Protein AF-A0A7M1XN23-F1 (afdb_monomer_lite)

pLDDT: mean 82.29, std 5.09, range [55.47, 88.25]

Radius of gyration: 11.46 Å; chains: 1; bounding box: 29×29×25 Å

Organism: NCBI:txid744512

Secondary structure (DSSP, 8-state):
-HHHHHHHTS-HHHHHHHHHH-HHHHHHHHHHHHHHTT-HHHHHHHHHHHHHHHHHHHHHHHHHHHHHSS---GGGT--

Structure (mmCIF, N/CA/C/O backbone):
data_AF-A0A7M1XN23-F1
#
_entry.id   AF-A0A7M1XN23-F1
#
loop_
_atom_site.group_PDB
_atom_site.id
_atom_site.type_symbol
_atom_site.label_atom_id
_atom_site.label_alt_id
_atom_site.label_comp_id
_atom_site.label_asym_id
_atom_site.label_entity_id
_atom_site.label_seq_id
_atom_site.pdbx_PDB_ins_code
_atom_site.Cartn_x
_atom_site.Cartn_y
_atom_site.Cartn_z
_atom_site.occupancy
_atom_site.B_iso_or_equiv
_atom_site.auth_seq_id
_atom_site.auth_comp_id
_atom_site.auth_asym_id
_atom_site.auth_atom_id
_atom_site.pdbx_PDB_model_num
ATOM 1 N N . MET A 1 1 ? -14.045 1.064 -8.268 1.00 63.62 1 MET A N 1
ATOM 2 C CA . MET A 1 1 ? -14.580 1.608 -6.998 1.00 63.62 1 MET A CA 1
ATOM 3 C C . MET A 1 1 ? -15.085 0.520 -6.059 1.00 63.62 1 MET A C 1
ATOM 5 O O . MET A 1 1 ? -14.647 0.517 -4.920 1.00 63.62 1 MET A O 1
ATOM 9 N N . GLU A 1 2 ? -15.920 -0.423 -6.509 1.00 75.81 2 GLU A N 1
ATOM 10 C CA . GLU A 1 2 ? -16.436 -1.509 -5.647 1.00 75.81 2 GLU A CA 1
ATOM 11 C C . GLU A 1 2 ? -15.332 -2.374 -5.026 1.00 75.81 2 GLU A C 1
ATOM 13 O O . GLU A 1 2 ? -15.406 -2.704 -3.852 1.00 75.81 2 GLU A O 1
ATOM 18 N N . TYR A 1 3 ? -14.262 -2.670 -5.774 1.00 75.88 3 TYR A N 1
ATOM 19 C CA . TYR A 1 3 ? -13.100 -3.391 -5.241 1.00 75.88 3 TYR A CA 1
ATOM 20 C C . TYR A 1 3 ? -12.408 -2.637 -4.095 1.00 75.88 3 TYR A C 1
ATOM 22 O O . TYR A 1 3 ? -12.105 -3.228 -3.064 1.00 75.88 3 TYR A O 1
ATOM 30 N N . CYS A 1 4 ? -12.198 -1.325 -4.247 1.00 78.31 4 CYS A N 1
ATOM 31 C CA . CYS A 1 4 ? -11.600 -0.496 -3.202 1.00 78.31 4 CYS A CA 1
ATOM 32 C C . CYS A 1 4 ? -12.512 -0.411 -1.974 1.00 78.31 4 CYS A C 1
ATOM 34 O O . CYS A 1 4 ? -12.047 -0.604 -0.861 1.00 78.31 4 CYS A O 1
ATOM 36 N N . GLN A 1 5 ? -13.820 -0.232 -2.176 1.00 79.75 5 GLN A N 1
ATOM 37 C CA . GLN A 1 5 ? -14.803 -0.212 -1.088 1.00 79.75 5 GLN A CA 1
ATOM 38 C C . GLN A 1 5 ? -14.897 -1.557 -0.357 1.00 79.75 5 GLN A C 1
ATOM 40 O O . GLN A 1 5 ? -15.009 -1.588 0.866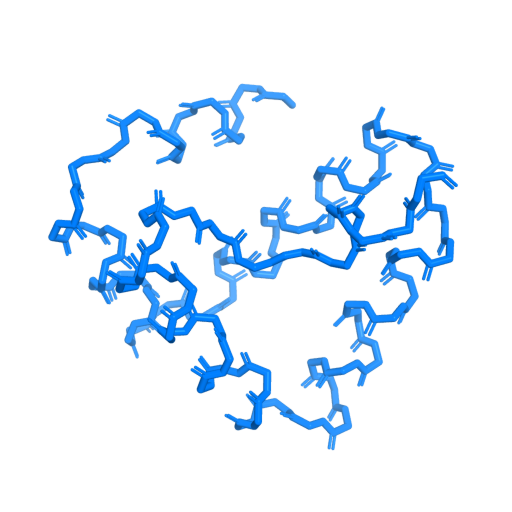 1.00 79.75 5 GLN A O 1
ATOM 45 N N . ALA A 1 6 ? -14.822 -2.668 -1.094 1.00 82.38 6 ALA A N 1
ATOM 46 C CA . ALA A 1 6 ? -14.801 -4.005 -0.519 1.00 82.38 6 ALA A CA 1
ATOM 47 C C . ALA A 1 6 ? -13.544 -4.227 0.325 1.00 82.38 6 ALA A C 1
ATOM 49 O O . ALA A 1 6 ? -13.646 -4.807 1.400 1.00 82.38 6 ALA A O 1
ATOM 50 N N . LEU A 1 7 ? -12.382 -3.742 -0.129 1.00 80.50 7 LEU A N 1
ATOM 51 C CA . LEU A 1 7 ? -11.136 -3.812 0.631 1.00 80.50 7 LEU A CA 1
ATOM 52 C C . LEU A 1 7 ? -11.166 -2.901 1.855 1.00 80.50 7 LEU A C 1
ATOM 54 O O . LEU A 1 7 ? -10.913 -3.382 2.952 1.00 80.50 7 LEU A O 1
ATOM 58 N N . ASP A 1 8 ? -11.537 -1.631 1.718 1.00 80.94 8 ASP A N 1
ATOM 59 C CA . ASP A 1 8 ? -11.616 -0.680 2.836 1.00 80.94 8 ASP A CA 1
ATOM 60 C C . ASP A 1 8 ? -12.608 -1.119 3.926 1.00 80.94 8 ASP A C 1
ATOM 62 O O . ASP A 1 8 ? -12.411 -0.821 5.103 1.00 80.94 8 ASP A O 1
ATOM 66 N N . GLY A 1 9 ? -13.653 -1.868 3.556 1.00 81.31 9 GLY A N 1
ATOM 67 C CA . GLY A 1 9 ? -14.625 -2.440 4.490 1.00 81.31 9 GLY A CA 1
ATOM 68 C C . GLY A 1 9 ? -14.122 -3.644 5.296 1.00 81.31 9 GLY A C 1
ATOM 69 O O . GLY A 1 9 ? -14.829 -4.113 6.191 1.00 81.31 9 GLY A O 1
ATOM 70 N N . LEU A 1 10 ? -12.929 -4.173 5.004 1.00 83.62 10 LEU A N 1
ATOM 71 C CA . LEU A 1 10 ? -12.388 -5.334 5.707 1.00 83.62 10 LEU A CA 1
ATOM 72 C C . LEU A 1 10 ? -11.852 -4.968 7.100 1.00 83.62 10 LEU A C 1
ATOM 74 O O . LEU A 1 10 ? -11.257 -3.906 7.301 1.00 83.62 10 LEU A O 1
ATOM 78 N N . PRO A 1 11 ? -11.979 -5.876 8.084 1.00 85.62 11 PRO A N 1
ATOM 79 C CA . PRO A 1 11 ? -11.391 -5.674 9.398 1.00 85.62 11 PRO A CA 1
ATOM 80 C C . PRO A 1 11 ? -9.861 -5.629 9.308 1.00 85.62 11 PRO A C 1
ATOM 82 O O . PRO A 1 11 ? -9.239 -6.331 8.510 1.00 85.62 11 PRO A O 1
ATOM 85 N N . ARG A 1 12 ? -9.238 -4.851 10.196 1.00 81.12 12 ARG A N 1
ATOM 86 C CA . ARG A 1 12 ? -7.790 -4.573 10.204 1.00 81.12 12 ARG A CA 1
ATOM 87 C C . ARG A 1 12 ? -6.893 -5.806 10.148 1.00 81.12 12 ARG A C 1
ATOM 89 O O . ARG A 1 12 ? -5.850 -5.784 9.508 1.00 81.12 12 ARG A O 1
ATOM 96 N N . ILE A 1 13 ? -7.311 -6.899 10.784 1.00 84.19 13 ILE A N 1
ATOM 97 C CA . ILE A 1 13 ? -6.581 -8.175 10.761 1.00 84.19 13 ILE A CA 1
ATOM 98 C C . ILE A 1 13 ? -6.466 -8.711 9.329 1.00 84.19 13 ILE A C 1
ATOM 100 O O . ILE A 1 13 ? -5.404 -9.185 8.940 1.00 84.19 13 ILE A O 1
ATOM 104 N N . VAL A 1 14 ? -7.528 -8.600 8.529 1.00 84.75 14 VAL A N 1
ATOM 105 C CA . VAL A 1 14 ? -7.536 -9.074 7.140 1.00 84.75 14 VAL A CA 1
ATOM 106 C C . VAL A 1 14 ? -6.645 -8.196 6.266 1.00 84.75 14 VAL A C 1
ATOM 108 O O . VAL A 1 14 ? -5.881 -8.731 5.470 1.00 84.75 14 VAL A O 1
ATOM 111 N N . HIS A 1 15 ? -6.648 -6.876 6.476 1.00 82.81 15 HIS A N 1
ATOM 112 C CA . HIS A 1 15 ? -5.692 -5.974 5.820 1.00 82.81 15 HIS A CA 1
ATOM 113 C C . HIS A 1 15 ? -4.243 -6.338 6.138 1.00 82.81 15 HIS A C 1
ATOM 115 O O . HIS A 1 15 ? -3.425 -6.421 5.230 1.00 82.81 15 HIS A O 1
ATOM 121 N N . ILE A 1 16 ? -3.924 -6.626 7.403 1.00 83.62 16 ILE A N 1
ATOM 122 C CA . ILE A 1 16 ? -2.573 -7.043 7.807 1.00 83.62 16 ILE A CA 1
ATOM 123 C C . ILE A 1 16 ? -2.191 -8.371 7.139 1.00 83.62 16 ILE A C 1
ATOM 125 O O . ILE A 1 16 ? -1.079 -8.500 6.630 1.00 83.62 16 ILE A O 1
ATOM 129 N N . LEU A 1 17 ? -3.105 -9.346 7.095 1.00 85.69 17 LEU A N 1
ATOM 130 C CA . LEU A 1 17 ? -2.869 -10.627 6.422 1.00 85.69 17 LEU A CA 1
ATOM 131 C C . LEU A 1 17 ? -2.650 -10.444 4.917 1.00 85.69 17 LEU A C 1
ATOM 133 O O . LEU A 1 17 ? -1.736 -11.041 4.351 1.00 85.69 17 LEU A O 1
ATOM 137 N N . PHE A 1 18 ? -3.438 -9.592 4.266 1.00 85.38 18 PHE A N 1
ATOM 138 C CA . PHE A 1 18 ? -3.254 -9.275 2.854 1.00 85.38 18 PHE A CA 1
ATOM 139 C C . PHE A 1 18 ? -1.966 -8.496 2.608 1.00 85.38 18 PHE A C 1
ATOM 141 O O . PHE A 1 18 ? -1.281 -8.772 1.631 1.00 85.38 18 PHE A O 1
ATOM 148 N N . ALA A 1 19 ? -1.587 -7.580 3.495 1.00 82.44 19 ALA A N 1
ATOM 149 C CA . ALA A 1 19 ? -0.329 -6.860 3.379 1.00 82.44 19 ALA A CA 1
ATOM 150 C C . ALA A 1 19 ? 0.854 -7.829 3.495 1.00 82.44 19 ALA A C 1
ATOM 152 O O . ALA A 1 19 ? 1.802 -7.715 2.730 1.00 82.44 19 ALA A O 1
ATOM 153 N N . LEU A 1 20 ? 0.787 -8.818 4.394 1.00 83.50 20 LEU A N 1
ATOM 154 C CA . LEU A 1 20 ? 1.875 -9.765 4.645 1.00 83.50 20 LEU A CA 1
ATOM 155 C C . LEU A 1 20 ? 1.993 -10.860 3.570 1.00 83.50 20 LEU A C 1
ATOM 157 O O . LEU A 1 20 ? 3.099 -11.164 3.133 1.00 83.50 20 LEU A O 1
ATOM 161 N N . PHE A 1 21 ? 0.872 -11.453 3.149 1.00 83.44 21 PHE A N 1
ATOM 162 C CA . PHE A 1 21 ? 0.863 -12.621 2.256 1.00 83.44 21 PHE A CA 1
ATOM 163 C C . PHE A 1 21 ? 0.516 -12.292 0.801 1.00 83.44 21 PHE A C 1
ATOM 165 O O . PHE A 1 21 ? 0.871 -13.051 -0.098 1.00 83.44 21 PHE A O 1
ATOM 172 N N . LEU A 1 22 ? -0.193 -11.190 0.549 1.00 85.50 22 LEU A N 1
ATOM 173 C CA . LEU A 1 22 ? -0.751 -10.848 -0.763 1.00 85.50 22 LEU A CA 1
ATOM 174 C C . LEU A 1 22 ? -0.511 -9.363 -1.114 1.00 85.50 22 LEU A C 1
ATOM 176 O O . LEU A 1 22 ? -1.463 -8.618 -1.375 1.00 85.50 22 LEU A O 1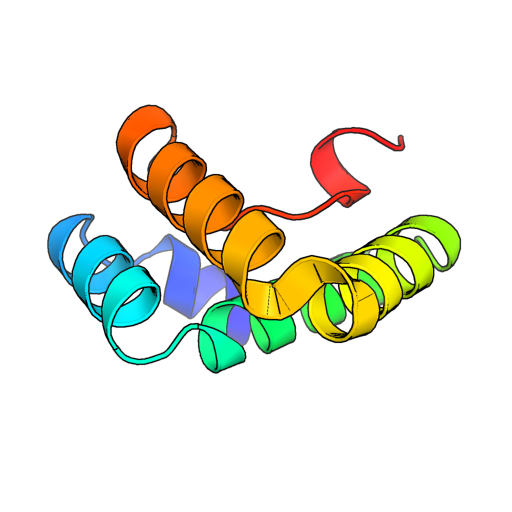
ATOM 180 N N . PRO A 1 23 ? 0.754 -8.905 -1.181 1.00 78.69 23 PRO A N 1
ATOM 181 C CA . PRO A 1 23 ? 1.081 -7.506 -1.479 1.00 78.69 23 PRO A CA 1
ATOM 182 C C . PRO A 1 23 ? 0.556 -7.040 -2.844 1.00 78.69 23 PRO A C 1
ATOM 184 O O . PRO A 1 23 ? 0.249 -5.866 -3.037 1.00 78.69 23 PRO A O 1
ATOM 187 N N . ILE A 1 24 ? 0.383 -7.975 -3.779 1.00 81.56 24 ILE A N 1
ATOM 188 C CA . ILE A 1 24 ? -0.175 -7.721 -5.110 1.00 81.56 24 ILE A CA 1
ATOM 189 C C . ILE A 1 24 ? -1.622 -7.203 -5.028 1.00 81.56 24 ILE A C 1
ATOM 191 O O . ILE A 1 24 ? -1.991 -6.340 -5.819 1.00 81.56 24 ILE A O 1
ATOM 195 N N . LEU A 1 25 ? -2.436 -7.649 -4.059 1.00 85.06 25 LEU A N 1
ATOM 196 C CA . LEU A 1 25 ? -3.808 -7.138 -3.885 1.00 85.06 25 LEU A CA 1
ATOM 197 C C . LEU A 1 25 ? -3.822 -5.641 -3.562 1.00 85.06 25 LEU A C 1
ATOM 199 O O . LEU A 1 25 ? -4.699 -4.919 -4.039 1.00 85.06 25 LEU A O 1
ATOM 203 N N . HIS A 1 26 ? -2.837 -5.182 -2.787 1.00 82.50 26 HIS A N 1
ATOM 204 C CA . HIS A 1 26 ? -2.681 -3.776 -2.432 1.00 82.50 26 HIS A CA 1
ATOM 205 C C . HIS A 1 26 ? -2.173 -2.944 -3.614 1.00 82.50 26 HIS A C 1
ATOM 207 O O . HIS A 1 26 ? -2.622 -1.819 -3.801 1.00 82.50 26 HIS A O 1
ATOM 213 N N . LEU A 1 27 ? -1.303 -3.510 -4.455 1.00 83.31 27 LEU A N 1
ATOM 214 C CA . LEU A 1 27 ? -0.907 -2.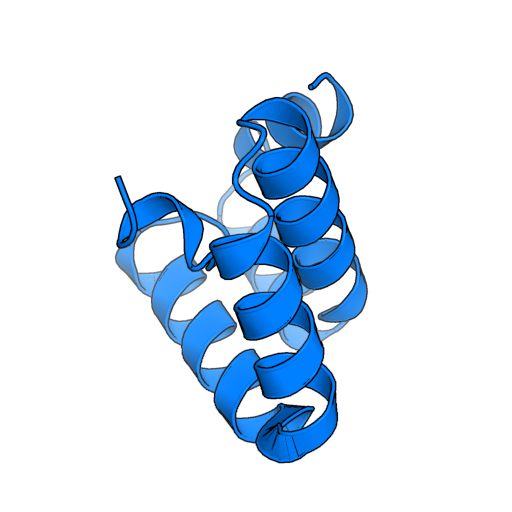864 -5.707 1.00 83.31 27 LEU A CA 1
ATOM 215 C C . LEU A 1 27 ? -2.108 -2.694 -6.646 1.00 83.31 27 LEU A C 1
ATOM 217 O O . LEU A 1 27 ? -2.317 -1.618 -7.193 1.00 83.31 27 LEU A O 1
ATOM 221 N N . ILE A 1 28 ? -2.926 -3.739 -6.805 1.00 86.38 28 ILE A N 1
ATOM 222 C CA . ILE A 1 28 ? -4.152 -3.674 -7.614 1.00 86.38 28 ILE A CA 1
ATOM 223 C C . ILE A 1 28 ? -5.108 -2.617 -7.049 1.00 86.38 28 ILE A C 1
ATOM 225 O O . ILE A 1 28 ? -5.706 -1.865 -7.815 1.00 86.38 28 ILE A O 1
ATOM 229 N N . TYR A 1 29 ? -5.225 -2.523 -5.720 1.00 87.94 29 TYR A N 1
ATOM 230 C CA . TYR A 1 29 ? -5.995 -1.464 -5.071 1.00 87.94 29 TYR A CA 1
ATOM 231 C C . TYR A 1 29 ? -5.464 -0.075 -5.449 1.00 87.94 29 TYR A C 1
ATOM 233 O O . TYR A 1 29 ? -6.252 0.750 -5.908 1.00 87.94 29 TYR A O 1
ATOM 241 N N . ALA A 1 30 ? -4.155 0.166 -5.301 1.00 84.38 30 ALA A N 1
ATOM 242 C CA . ALA A 1 30 ? -3.534 1.453 -5.612 1.00 84.38 30 ALA A CA 1
ATOM 243 C C . ALA A 1 30 ? -3.754 1.831 -7.085 1.00 84.38 30 ALA A C 1
ATOM 245 O O . ALA A 1 30 ? -4.250 2.914 -7.373 1.00 84.38 30 ALA A O 1
ATOM 246 N N . VAL A 1 31 ? -3.548 0.888 -8.010 1.00 86.31 31 VAL A N 1
ATOM 247 C CA . VAL A 1 31 ? -3.788 1.097 -9.446 1.00 86.31 31 VAL A CA 1
ATOM 248 C C . VAL A 1 31 ? -5.249 1.456 -9.731 1.00 86.31 31 VAL A C 1
ATOM 250 O O . VAL A 1 31 ? -5.514 2.422 -10.442 1.00 86.31 31 VAL A O 1
ATOM 253 N N . ILE A 1 32 ? -6.218 0.712 -9.186 1.00 86.69 32 ILE A N 1
ATOM 254 C CA . ILE A 1 32 ? -7.646 1.001 -9.409 1.00 86.69 32 ILE A CA 1
ATOM 255 C C . ILE A 1 32 ? -8.020 2.368 -8.825 1.00 86.69 32 ILE A C 1
ATOM 257 O O . ILE A 1 32 ? -8.803 3.100 -9.440 1.00 86.69 32 ILE A O 1
ATOM 261 N N . TYR A 1 33 ? -7.481 2.709 -7.655 1.00 85.25 33 TYR A N 1
ATOM 262 C CA . TYR A 1 33 ? -7.709 3.991 -6.997 1.00 85.25 33 TYR A CA 1
ATOM 263 C C . TYR A 1 33 ? -7.140 5.153 -7.825 1.00 85.25 33 TYR A C 1
ATOM 265 O O . TYR A 1 33 ? -7.860 6.110 -8.110 1.00 85.25 33 TYR A O 1
ATOM 273 N N . ASP A 1 34 ? -5.907 5.031 -8.315 1.00 85.06 34 ASP A N 1
ATOM 274 C CA . ASP A 1 34 ? -5.243 6.062 -9.117 1.00 85.06 34 ASP A CA 1
ATOM 275 C C . ASP A 1 34 ? -5.908 6.265 -10.482 1.00 85.06 34 ASP A C 1
ATOM 277 O O . ASP A 1 34 ? -6.111 7.407 -10.903 1.00 85.06 34 ASP A O 1
ATOM 281 N N . VAL A 1 35 ? -6.305 5.175 -11.156 1.00 85.50 35 VAL A N 1
ATOM 282 C CA . VAL A 1 35 ? -7.083 5.248 -12.407 1.00 85.50 35 VAL A CA 1
ATOM 283 C C . VAL A 1 35 ? -8.421 5.938 -12.158 1.00 85.50 35 VAL A C 1
ATOM 285 O O . VAL A 1 35 ? -8.828 6.787 -12.947 1.00 85.50 35 VAL A O 1
ATOM 288 N N . SER A 1 36 ? -9.101 5.611 -11.054 1.00 84.56 36 SER A N 1
ATOM 289 C CA . SER A 1 36 ? -10.397 6.217 -10.719 1.00 84.56 36 SER A CA 1
ATOM 290 C C . SER A 1 36 ? -10.278 7.715 -10.423 1.00 84.56 36 SER A C 1
ATOM 292 O O . SER A 1 36 ? -11.201 8.466 -10.729 1.00 84.56 36 SER A O 1
ATOM 294 N N . ASN A 1 37 ? -9.143 8.152 -9.870 1.00 82.44 37 ASN A N 1
ATOM 295 C CA . ASN A 1 37 ? -8.850 9.560 -9.596 1.00 82.44 37 ASN A CA 1
ATOM 296 C C . ASN A 1 37 ? -8.173 10.287 -10.772 1.00 82.44 37 ASN A C 1
ATOM 298 O O . ASN A 1 37 ? -7.842 11.461 -10.645 1.00 82.44 37 ASN A O 1
ATOM 302 N N . ASN A 1 38 ? -7.978 9.616 -11.915 1.00 83.56 38 ASN A N 1
ATOM 303 C CA . ASN A 1 38 ? -7.297 10.153 -13.099 1.00 83.56 38 ASN A CA 1
ATOM 304 C C . ASN A 1 38 ? -5.863 10.663 -12.819 1.00 83.56 38 ASN A C 1
ATOM 306 O O . ASN A 1 38 ? -5.322 11.497 -13.547 1.00 83.56 38 ASN A O 1
ATOM 310 N N . ASN A 1 39 ? -5.222 10.130 -11.773 1.00 84.62 39 ASN A N 1
ATOM 311 C CA . ASN A 1 39 ? -3.905 10.547 -11.300 1.00 84.62 39 ASN A CA 1
ATOM 312 C C . ASN A 1 39 ? -2.807 9.674 -11.913 1.00 84.62 39 ASN A C 1
ATOM 314 O O . ASN A 1 39 ? -2.183 8.844 -11.254 1.00 84.62 39 ASN A O 1
ATOM 318 N N . MET A 1 40 ? -2.544 9.890 -13.202 1.00 84.12 40 MET A N 1
ATOM 319 C CA . MET A 1 40 ? -1.583 9.092 -13.974 1.00 84.12 40 MET A CA 1
ATOM 320 C C . MET A 1 40 ? -0.153 9.141 -13.402 1.00 84.12 40 MET A C 1
ATOM 322 O O . MET A 1 40 ? 0.586 8.165 -13.500 1.00 84.12 40 MET A O 1
ATOM 326 N N . VAL A 1 41 ? 0.230 10.248 -12.756 1.00 85.62 41 VAL A N 1
ATOM 327 C CA . VAL A 1 41 ? 1.533 10.390 -12.080 1.00 85.62 41 VAL A CA 1
ATOM 328 C C . VAL A 1 41 ? 1.634 9.475 -10.855 1.00 85.62 41 VAL A C 1
ATOM 330 O O . VAL A 1 41 ? 2.659 8.818 -10.678 1.00 85.62 41 VAL A O 1
ATOM 333 N N . ALA A 1 42 ? 0.575 9.402 -10.039 1.00 86.62 42 ALA A N 1
ATOM 334 C CA . ALA A 1 42 ? 0.525 8.514 -8.878 1.00 86.62 42 ALA A CA 1
ATOM 335 C C . ALA A 1 42 ? 0.607 7.046 -9.312 1.00 86.62 42 ALA A C 1
ATOM 337 O O . ALA A 1 42 ? 1.445 6.313 -8.798 1.00 86.62 42 ALA A O 1
ATOM 338 N N . LEU A 1 43 ? -0.127 6.683 -10.368 1.00 87.12 43 L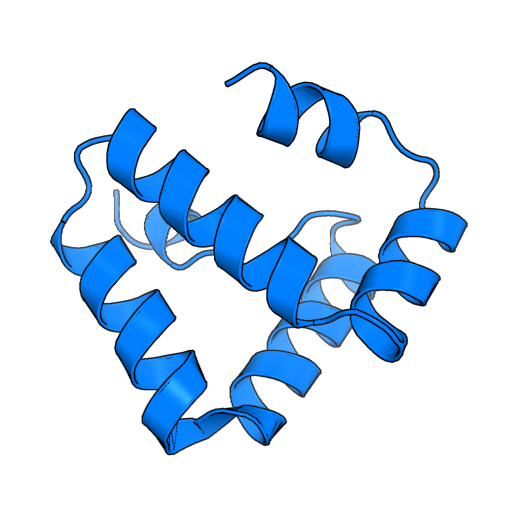EU A N 1
ATOM 339 C CA . LEU A 1 43 ? -0.109 5.337 -10.938 1.00 87.12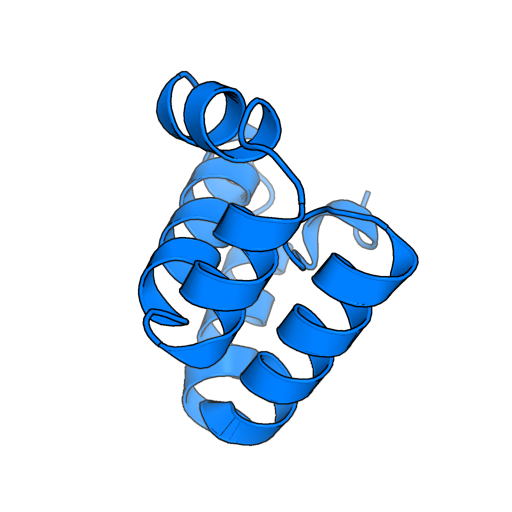 43 LEU A CA 1
ATOM 340 C C . LEU A 1 43 ? 1.293 4.901 -11.379 1.00 87.12 43 LEU A C 1
ATOM 342 O O . LEU A 1 43 ? 1.725 3.782 -11.097 1.00 87.12 43 LEU A O 1
ATOM 346 N N . ILE A 1 44 ? 2.016 5.783 -12.077 1.00 88.25 44 ILE A N 1
ATOM 347 C CA . ILE A 1 44 ? 3.388 5.499 -12.515 1.00 88.25 44 ILE A CA 1
ATOM 348 C C . ILE A 1 44 ? 4.309 5.351 -11.298 1.00 88.25 44 ILE A C 1
ATOM 350 O O . ILE A 1 44 ? 5.136 4.443 -11.277 1.00 88.25 44 ILE A O 1
ATOM 354 N N . LEU A 1 45 ? 4.160 6.195 -10.274 1.00 85.38 45 LEU A N 1
ATOM 355 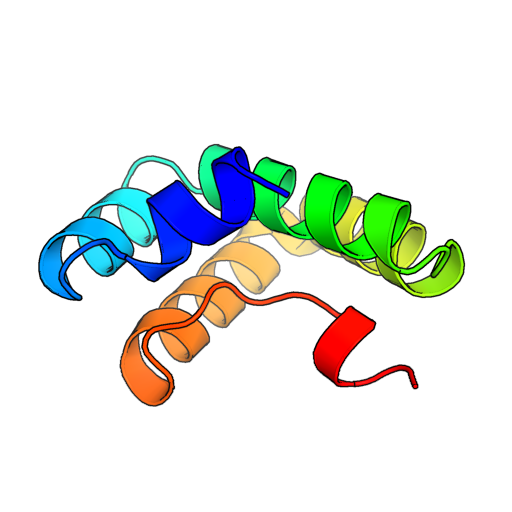C CA . LEU A 1 45 ? 4.955 6.110 -9.046 1.00 85.38 45 LEU A CA 1
ATOM 356 C C . LEU A 1 45 ? 4.684 4.832 -8.254 1.00 85.38 45 LEU A C 1
ATOM 358 O O . LEU A 1 45 ? 5.643 4.215 -7.793 1.00 85.38 45 LEU A O 1
ATOM 362 N N . ASP A 1 46 ? 3.426 4.413 -8.121 1.00 83.88 46 ASP A N 1
ATOM 363 C CA . ASP A 1 46 ? 3.048 3.171 -7.445 1.00 83.88 46 ASP A CA 1
ATOM 364 C C . ASP A 1 46 ? 3.623 1.945 -8.183 1.00 83.88 46 ASP A C 1
ATOM 366 O O . ASP A 1 46 ? 4.266 1.090 -7.566 1.00 83.88 46 ASP A O 1
ATOM 370 N N . LEU A 1 47 ? 3.523 1.903 -9.518 1.00 85.25 47 LEU A N 1
ATOM 371 C CA . LEU A 1 47 ? 4.117 0.840 -10.344 1.00 85.25 47 LEU A CA 1
ATOM 372 C C . LEU A 1 47 ? 5.647 0.815 -10.283 1.00 85.25 47 LEU A C 1
ATOM 374 O O . LEU A 1 47 ? 6.243 -0.245 -10.086 1.00 85.25 47 LEU A O 1
ATOM 378 N N . VAL A 1 48 ? 6.299 1.968 -10.447 1.00 87.44 48 VAL A N 1
ATOM 379 C CA . VAL A 1 48 ? 7.765 2.065 -10.402 1.00 87.44 48 VAL A CA 1
ATOM 380 C C . VAL A 1 48 ? 8.277 1.719 -9.008 1.00 87.44 48 VAL A C 1
ATOM 382 O O . VAL A 1 48 ? 9.247 0.976 -8.896 1.00 87.44 48 VAL A O 1
ATOM 385 N N . SER A 1 49 ? 7.616 2.183 -7.947 1.00 83.38 49 SER A N 1
ATOM 386 C CA . SER A 1 49 ? 8.000 1.864 -6.567 1.00 83.38 49 SER A CA 1
ATOM 387 C C . SER A 1 49 ? 7.847 0.377 -6.263 1.00 83.38 49 SER A C 1
ATOM 389 O O . SER A 1 49 ? 8.695 -0.195 -5.579 1.00 83.38 49 SER A O 1
ATOM 391 N N . PHE A 1 50 ? 6.818 -0.274 -6.808 1.00 83.00 50 PHE A N 1
ATOM 392 C CA . PHE A 1 50 ? 6.645 -1.716 -6.680 1.00 83.00 50 PHE A CA 1
ATOM 393 C C . PHE A 1 50 ? 7.703 -2.514 -7.458 1.00 83.00 50 PHE A C 1
ATOM 395 O O . PHE A 1 50 ? 8.251 -3.477 -6.929 1.00 83.00 50 PHE A O 1
ATOM 402 N N . ILE A 1 51 ? 8.029 -2.120 -8.693 1.00 82.88 51 ILE A N 1
ATOM 403 C CA . ILE A 1 51 ? 8.999 -2.847 -9.532 1.00 82.88 51 ILE A CA 1
ATOM 404 C C . ILE A 1 51 ? 10.440 -2.598 -9.068 1.00 82.88 51 ILE A C 1
ATOM 406 O O . ILE A 1 51 ? 11.219 -3.539 -8.937 1.00 82.88 51 ILE A O 1
ATOM 410 N N . ALA A 1 52 ? 10.808 -1.342 -8.813 1.00 81.06 52 ALA A N 1
ATOM 411 C CA . ALA A 1 52 ? 12.167 -0.958 -8.434 1.00 81.06 52 ALA A CA 1
ATOM 412 C C . ALA A 1 52 ? 12.465 -1.226 -6.953 1.00 81.06 52 ALA A C 1
ATOM 414 O O . ALA A 1 52 ? 13.610 -1.468 -6.579 1.00 81.06 52 ALA A O 1
ATOM 415 N N . GLY A 1 53 ? 11.438 -1.171 -6.105 1.00 74.00 53 GLY A N 1
ATOM 416 C CA . GLY A 1 53 ? 11.576 -1.202 -4.657 1.00 74.00 53 GLY A CA 1
ATOM 417 C C . GLY A 1 53 ? 10.615 -2.162 -3.978 1.00 74.00 53 GLY A C 1
ATOM 418 O O . GLY A 1 53 ? 10.280 -1.904 -2.833 1.00 74.00 53 GLY A O 1
ATOM 419 N N . GLY A 1 54 ? 10.170 -3.245 -4.624 1.00 77.31 54 GLY A N 1
ATOM 420 C CA . GLY A 1 54 ? 9.085 -4.119 -4.144 1.00 77.31 54 GLY A CA 1
ATOM 421 C C . GLY A 1 54 ? 9.108 -4.476 -2.652 1.00 77.31 54 GLY A C 1
ATOM 422 O O . GLY A 1 54 ? 8.057 -4.481 -2.021 1.00 77.31 54 GLY A O 1
ATOM 423 N N . VAL A 1 55 ? 10.288 -4.671 -2.048 1.00 79.69 55 VAL A N 1
ATOM 424 C CA . VAL A 1 55 ? 10.437 -4.873 -0.590 1.00 79.69 55 VAL A CA 1
ATOM 425 C C . VAL A 1 55 ? 10.198 -3.586 0.212 1.00 79.69 55 VAL A C 1
ATOM 427 O O . VAL A 1 55 ? 9.509 -3.609 1.224 1.00 79.69 55 VAL A O 1
ATOM 430 N N . VAL A 1 56 ? 10.735 -2.450 -0.234 1.00 82.69 56 VAL A N 1
ATOM 431 C CA . VAL A 1 56 ? 10.511 -1.128 0.375 1.00 82.69 56 VAL A CA 1
ATOM 432 C C . VAL A 1 56 ? 9.043 -0.723 0.261 1.00 82.69 56 VAL A C 1
ATOM 434 O O . VAL A 1 56 ? 8.448 -0.301 1.249 1.00 82.69 56 VAL A O 1
ATOM 437 N N . TYR A 1 57 ? 8.441 -0.904 -0.917 1.00 82.81 57 TYR A N 1
ATOM 438 C CA . TYR A 1 57 ? 7.020 -0.650 -1.139 1.00 82.81 57 TYR A CA 1
ATOM 439 C C . TYR A 1 57 ? 6.154 -1.540 -0.247 1.00 82.81 57 TYR A C 1
ATOM 441 O O . TYR A 1 57 ? 5.225 -1.059 0.394 1.00 82.81 57 TYR A O 1
ATOM 449 N N . TRP A 1 58 ? 6.502 -2.823 -0.136 1.00 83.25 58 TRP A N 1
ATOM 450 C CA . TRP A 1 58 ? 5.835 -3.756 0.765 1.00 83.25 58 TRP A CA 1
ATOM 451 C C . TRP A 1 58 ? 5.907 -3.318 2.232 1.00 83.25 58 TRP A C 1
ATOM 453 O O . TRP A 1 58 ? 4.877 -3.266 2.904 1.00 83.25 58 TRP A O 1
ATOM 463 N N . ILE A 1 59 ? 7.095 -2.938 2.716 1.00 85.88 59 ILE A N 1
ATOM 464 C CA . ILE A 1 59 ? 7.288 -2.450 4.089 1.00 85.88 59 ILE A CA 1
ATOM 465 C C . ILE A 1 59 ? 6.471 -1.177 4.332 1.00 85.88 59 ILE A C 1
ATOM 467 O O . ILE A 1 59 ? 5.796 -1.073 5.355 1.00 85.88 59 ILE A O 1
ATOM 471 N N . LEU A 1 60 ? 6.493 -0.224 3.396 1.00 83.44 60 LEU A N 1
ATOM 472 C CA . LEU A 1 60 ? 5.699 1.003 3.494 1.00 83.44 60 LEU A CA 1
ATOM 473 C C . LEU A 1 60 ? 4.204 0.698 3.568 1.00 83.44 60 LEU A C 1
ATOM 475 O O . LEU A 1 60 ? 3.518 1.265 4.416 1.00 83.44 60 LEU A O 1
ATOM 479 N N . ASN A 1 61 ? 3.720 -0.232 2.744 1.00 85.19 61 ASN A N 1
ATOM 480 C CA . ASN A 1 61 ? 2.325 -0.657 2.751 1.00 85.19 61 ASN A CA 1
ATOM 481 C C . ASN A 1 61 ? 1.932 -1.294 4.087 1.00 85.19 61 ASN A C 1
ATOM 483 O O . ASN A 1 61 ? 0.897 -0.968 4.661 1.00 85.19 61 ASN A O 1
ATOM 487 N N . LEU A 1 62 ? 2.806 -2.135 4.640 1.00 84.56 62 LEU A N 1
ATOM 488 C CA . LEU A 1 62 ? 2.595 -2.775 5.934 1.00 84.56 62 LEU A CA 1
ATOM 489 C C . LEU A 1 62 ? 2.541 -1.749 7.076 1.00 84.56 62 LEU A C 1
ATOM 491 O O . LEU A 1 62 ? 1.648 -1.810 7.922 1.00 84.56 62 LEU A O 1
ATOM 495 N N . ILE A 1 63 ? 3.442 -0.762 7.074 1.00 87.50 63 ILE A N 1
ATOM 496 C CA . ILE A 1 63 ? 3.415 0.357 8.028 1.00 87.50 63 ILE A CA 1
ATOM 497 C C . ILE A 1 63 ? 2.114 1.155 7.882 1.00 87.50 63 ILE A C 1
ATOM 499 O O . ILE A 1 63 ? 1.503 1.524 8.882 1.00 87.50 63 ILE A O 1
ATOM 503 N N . PHE A 1 64 ? 1.663 1.403 6.654 1.00 86.69 64 PHE A N 1
ATOM 504 C CA . PHE A 1 64 ? 0.439 2.153 6.377 1.00 86.69 64 PHE A CA 1
ATOM 505 C C . PHE A 1 64 ? -0.821 1.443 6.856 1.00 86.69 64 PHE A C 1
ATOM 507 O O . PHE A 1 64 ? -1.650 2.046 7.538 1.00 86.69 64 PHE A O 1
ATOM 514 N N . VAL A 1 65 ? -0.925 0.146 6.591 1.00 86.62 65 VAL A N 1
ATOM 515 C CA . VAL A 1 65 ? -2.005 -0.697 7.102 1.00 86.62 65 VAL A CA 1
ATOM 516 C C . VAL A 1 65 ? -1.990 -0.721 8.632 1.00 86.62 65 VAL A C 1
ATOM 518 O O . VAL A 1 65 ? -3.036 -0.593 9.273 1.00 86.62 65 VAL A O 1
ATOM 521 N N . LEU A 1 66 ? -0.810 -0.804 9.251 1.00 85.50 66 LEU A N 1
ATOM 522 C CA . LEU A 1 66 ? -0.694 -0.754 10.705 1.00 85.50 66 LEU A CA 1
ATOM 523 C C . LEU A 1 66 ? -1.060 0.615 11.280 1.00 85.50 66 LEU A C 1
ATOM 525 O O . LEU A 1 66 ? -1.713 0.655 12.312 1.00 85.50 66 LEU A O 1
ATOM 529 N N . LEU A 1 67 ? -0.676 1.730 10.669 1.00 86.44 67 LEU A N 1
ATOM 530 C CA . LEU A 1 67 ? -0.915 3.056 11.250 1.00 86.44 67 LEU A CA 1
ATOM 531 C C . LEU A 1 67 ? -2.294 3.622 10.912 1.00 86.44 67 LEU A C 1
ATOM 533 O O . LEU A 1 67 ? -2.912 4.270 11.754 1.00 86.44 67 LEU A O 1
ATOM 537 N N . LYS A 1 68 ? -2.769 3.397 9.687 1.00 82.62 68 LYS A N 1
ATOM 538 C CA . LYS A 1 68 ? -3.964 4.042 9.133 1.00 82.62 68 LYS A CA 1
ATOM 539 C C . LYS A 1 68 ? -5.092 3.077 8.797 1.00 82.62 68 LYS A C 1
ATOM 541 O O . LYS A 1 68 ? -6.180 3.546 8.490 1.00 82.62 68 LYS A O 1
ATOM 546 N N . ASN A 1 69 ? -4.861 1.762 8.881 1.00 80.50 69 ASN A N 1
ATOM 547 C CA . ASN A 1 69 ? -5.814 0.745 8.425 1.00 80.50 69 ASN A CA 1
ATOM 548 C C . ASN A 1 69 ? -6.269 0.982 6.974 1.00 80.50 69 ASN A C 1
ATOM 550 O O . ASN A 1 69 ? -7.440 0.824 6.645 1.00 80.50 69 ASN A O 1
ATOM 554 N N . GLN A 1 70 ? -5.340 1.450 6.142 1.00 79.50 70 GLN A N 1
ATOM 555 C CA . GLN A 1 70 ? -5.569 1.826 4.754 1.00 79.50 70 GLN A CA 1
ATOM 556 C C . GLN A 1 70 ? -4.398 1.343 3.908 1.00 79.50 70 GLN A C 1
ATOM 558 O O . GLN A 1 70 ? -3.255 1.314 4.375 1.00 79.50 70 GLN A O 1
ATOM 563 N N . VAL A 1 71 ? -4.697 1.005 2.657 1.00 82.19 71 VAL A N 1
ATOM 564 C CA . VAL A 1 71 ? -3.694 0.640 1.659 1.00 82.19 71 VAL A CA 1
ATOM 565 C C . VAL A 1 71 ? -2.845 1.859 1.313 1.00 82.19 71 VAL A C 1
ATOM 567 O O . VAL A 1 71 ? -3.360 2.964 1.147 1.00 82.19 71 VAL A O 1
ATOM 570 N N . PHE A 1 72 ? -1.535 1.671 1.196 1.00 82.31 72 PHE A N 1
ATOM 571 C CA . PHE A 1 72 ? -0.650 2.718 0.704 1.00 82.31 72 PHE A CA 1
ATOM 572 C C . PHE A 1 72 ? -0.893 2.983 -0.790 1.00 82.31 72 PHE A C 1
ATOM 574 O O . PHE A 1 72 ? -0.908 2.053 -1.591 1.00 82.31 72 PHE A O 1
ATOM 581 N N . SER A 1 73 ? -1.060 4.256 -1.149 1.00 80.12 73 SER A N 1
ATOM 582 C CA . SER A 1 73 ? -1.106 4.751 -2.531 1.00 80.12 73 SER A CA 1
ATOM 583 C C . SER A 1 73 ? -0.518 6.162 -2.577 1.00 80.12 73 SER A C 1
ATOM 585 O O . SER A 1 73 ? -0.741 6.978 -1.670 1.00 80.12 73 SER A O 1
ATOM 587 N N . PHE A 1 74 ? 0.228 6.473 -3.637 1.00 80.38 74 PHE A N 1
ATOM 588 C CA . PHE A 1 74 ? 0.803 7.805 -3.829 1.00 80.38 74 PHE A CA 1
ATOM 589 C C . PHE A 1 74 ? -0.255 8.864 -4.152 1.00 80.38 74 PHE A C 1
ATOM 591 O O . PHE A 1 74 ? -0.024 10.047 -3.888 1.00 80.38 74 PHE A O 1
ATOM 598 N N . SER A 1 75 ? -1.445 8.472 -4.616 1.00 77.38 75 SER A N 1
ATOM 599 C CA . SER A 1 75 ? -2.559 9.404 -4.824 1.00 77.38 75 SER A CA 1
ATOM 600 C C . SER A 1 75 ? -3.012 10.097 -3.538 1.00 77.38 75 SER A C 1
ATOM 602 O O . SER A 1 75 ? -3.604 11.171 -3.620 1.00 77.38 75 SER A O 1
ATOM 604 N N . TYR A 1 76 ? -2.754 9.541 -2.351 1.00 75.88 76 TYR A N 1
ATOM 605 C CA . TYR A 1 76 ? -3.067 10.244 -1.100 1.00 75.88 76 TYR A CA 1
ATOM 606 C C . TYR A 1 76 ? -2.166 11.461 -0.857 1.00 75.88 76 TYR A C 1
ATOM 608 O O . TYR A 1 76 ? -2.523 12.352 -0.084 1.00 75.88 76 TYR A O 1
ATOM 616 N N . TYR A 1 77 ? -0.998 11.487 -1.493 1.00 76.12 77 TYR A N 1
ATOM 617 C CA . TYR A 1 77 ? 0.025 12.511 -1.318 1.00 76.12 77 TYR A CA 1
ATOM 618 C C . TYR A 1 77 ? 0.074 13.499 -2.478 1.00 76.12 77 TYR A C 1
ATOM 620 O O . TYR A 1 77 ? 0.409 14.665 -2.278 1.00 76.12 77 TYR A O 1
ATOM 628 N N . ILE A 1 78 ? -0.264 13.032 -3.676 1.00 69.12 78 ILE A N 1
ATOM 629 C CA . ILE A 1 78 ? -0.282 13.824 -4.900 1.00 69.12 78 ILE A CA 1
ATOM 630 C C . ILE A 1 78 ? -1.744 14.192 -5.164 1.00 69.12 78 ILE A C 1
ATOM 632 O O . ILE A 1 78 ? -2.513 13.371 -5.662 1.00 69.12 78 ILE A O 1
ATOM 636 N N . LYS A 1 79 ? -2.126 15.398 -4.733 1.00 55.47 79 LYS A N 1
ATOM 637 C CA . LYS A 1 79 ? -3.423 16.019 -5.027 1.00 55.47 79 LYS A CA 1
ATOM 638 C C . LYS A 1 79 ? -3.377 16.792 -6.333 1.00 55.47 79 LYS A C 1
ATOM 640 O O . LYS A 1 79 ? -2.353 17.473 -6.557 1.00 55.47 79 LYS A O 1
#

Sequence (79 aa):
MEYCQALDGLPRIVHILFALFLPILHLIYAVIYDVSNNNMVALILDLVSFIAGGVVYWILNLIFVLLKNQVFSFSYYIK

Foldseek 3Di:
DVLLVVLLPDDLVVQLVCLVPPVVSLLVNQLVVCVVVVPVVQNVVSVCCCVVPVVVQSVVQNVCSVPPVHGDTCVVVVD